Protein AF-A0A438F2I4-F1 (afdb_monomer)

Sequence (137 aa):
MGCSNSMIISWLINSMRPEISKPFLFLSSAKEVWDVRELTVTANYSTMKALRQEFELYQHFLQWKQQSWLGCWNKIEFLNSLLDSIQSLIKLGIIYLVKNLFLPYKNYMHSEENHRIVMTKLNPQKNSALKTIQESP

Secondary structure (DSSP, 8-state):
--HHHHHHHHHHHHTS-HHHHGGGTT-SSHHHHHHHHHHHHHHHHHHHHHHHHHHHHHHHHHHHHHHHHHHHHHHHHHHHHHHHHHHHHHHHHHHHHIIIIIHHHHHHHHHHHHHHHHHHHH-HHHHHHHHHHHS--

pLDDT: mean 85.32, std 14.45, range [42.66, 97.75]

Structure (mmCIF, N/CA/C/O backbone):
data_AF-A0A438F2I4-F1
#
_entry.id   AF-A0A438F2I4-F1
#
loop_
_atom_site.group_PDB
_atom_site.id
_atom_site.type_symbol
_atom_site.label_atom_id
_atom_site.label_alt_id
_atom_site.label_comp_id
_atom_site.label_asym_id
_atom_site.label_entity_id
_atom_site.label_seq_id
_atom_site.pdbx_PDB_ins_code
_atom_site.Cartn_x
_atom_site.Cartn_y
_atom_site.Cartn_z
_atom_site.occupancy
_atom_site.B_iso_or_equiv
_atom_site.auth_seq_id
_atom_site.auth_comp_id
_atom_site.auth_asym_id
_atom_site.auth_atom_id
_atom_site.pdbx_PDB_model_num
ATOM 1 N N . MET A 1 1 ? 36.261 1.038 -51.743 1.00 47.88 1 MET A N 1
ATOM 2 C CA . MET A 1 1 ? 35.873 1.523 -50.396 1.00 47.88 1 MET A CA 1
ATOM 3 C C . MET A 1 1 ? 34.596 0.875 -49.819 1.00 47.88 1 MET A C 1
ATOM 5 O O . MET A 1 1 ? 34.304 1.138 -48.664 1.00 47.88 1 MET A O 1
ATOM 9 N N . GLY A 1 2 ? 33.863 -0.003 -50.530 1.00 58.66 2 GLY A N 1
ATOM 10 C CA . GLY A 1 2 ? 32.591 -0.573 -50.029 1.00 58.66 2 GLY A CA 1
ATOM 11 C C . GLY A 1 2 ? 32.681 -1.768 -49.058 1.00 58.66 2 GLY A C 1
ATOM 12 O O . GLY A 1 2 ? 31.829 -1.899 -48.184 1.00 58.66 2 GLY A O 1
ATOM 13 N N . CYS A 1 3 ? 33.708 -2.626 -49.153 1.00 61.22 3 CYS A N 1
ATOM 14 C CA . CYS A 1 3 ? 33.748 -3.883 -48.383 1.00 61.22 3 CYS A CA 1
ATOM 15 C C . CYS A 1 3 ? 33.961 -3.696 -46.870 1.00 61.22 3 CYS A C 1
ATOM 17 O O . CYS A 1 3 ? 33.358 -4.414 -46.076 1.00 61.22 3 CYS A O 1
ATOM 19 N N . SER A 1 4 ? 34.776 -2.719 -46.453 1.00 68.44 4 SER A N 1
ATOM 20 C CA . SER A 1 4 ? 35.067 -2.485 -45.029 1.00 68.44 4 SER A CA 1
ATOM 21 C C . SER A 1 4 ? 33.825 -2.058 -44.242 1.00 68.44 4 SER A C 1
ATOM 23 O O . SER A 1 4 ? 33.645 -2.479 -43.105 1.00 68.44 4 SER A O 1
ATOM 25 N N . ASN A 1 5 ? 32.933 -1.276 -44.857 1.00 79.81 5 ASN A N 1
ATOM 26 C CA . ASN A 1 5 ? 31.718 -0.792 -44.200 1.00 79.81 5 ASN A CA 1
ATOM 27 C C . ASN A 1 5 ? 30.720 -1.937 -43.956 1.00 79.81 5 ASN A C 1
ATOM 29 O O . ASN A 1 5 ? 30.167 -2.059 -42.869 1.00 79.81 5 ASN A O 1
ATOM 33 N N . SER A 1 6 ? 30.549 -2.824 -44.942 1.00 81.38 6 SER A N 1
ATOM 34 C CA . SER A 1 6 ? 29.645 -3.979 -44.849 1.00 81.38 6 SER A CA 1
ATOM 35 C C . SER A 1 6 ? 30.086 -4.992 -43.783 1.00 81.38 6 SER A C 1
ATOM 37 O O . SER A 1 6 ? 29.253 -5.497 -43.026 1.00 81.38 6 SER A O 1
ATOM 39 N N . MET A 1 7 ? 31.396 -5.238 -43.658 1.00 86.75 7 MET A N 1
ATOM 40 C CA . MET A 1 7 ? 31.951 -6.116 -42.621 1.00 86.75 7 MET A CA 1
ATOM 41 C C . MET A 1 7 ? 31.717 -5.552 -41.213 1.00 86.75 7 MET A C 1
ATOM 43 O O . MET A 1 7 ? 31.253 -6.272 -40.331 1.00 86.75 7 MET A O 1
ATOM 47 N N . ILE A 1 8 ? 31.958 -4.251 -41.018 1.00 85.06 8 ILE A N 1
ATOM 48 C CA . ILE A 1 8 ? 31.757 -3.583 -39.724 1.00 85.06 8 ILE A CA 1
ATOM 49 C C . ILE A 1 8 ? 30.269 -3.538 -39.350 1.00 85.06 8 ILE A C 1
ATOM 51 O O . ILE A 1 8 ? 29.928 -3.836 -38.208 1.00 85.06 8 ILE A O 1
ATOM 55 N N . ILE A 1 9 ? 29.371 -3.241 -40.299 1.00 85.94 9 ILE A N 1
ATOM 56 C CA . ILE A 1 9 ? 27.916 -3.307 -40.074 1.00 85.94 9 ILE A CA 1
ATOM 57 C C . ILE A 1 9 ? 27.506 -4.720 -39.653 1.00 85.94 9 ILE A C 1
ATOM 59 O O . ILE A 1 9 ? 26.785 -4.879 -38.673 1.00 85.94 9 ILE A O 1
ATOM 63 N N . SER A 1 10 ? 28.007 -5.752 -40.338 1.00 84.81 10 SER A N 1
ATOM 64 C CA . SER A 1 10 ? 27.696 -7.146 -40.003 1.00 84.81 10 SER A CA 1
ATOM 65 C C . SER A 1 10 ? 28.148 -7.500 -38.587 1.00 84.81 10 SER A C 1
ATOM 67 O O . SER A 1 10 ? 27.399 -8.133 -37.848 1.00 84.81 10 SER A O 1
ATOM 69 N N . TRP A 1 11 ? 29.335 -7.067 -38.165 1.00 88.75 11 TRP A N 1
ATOM 70 C CA . TRP A 1 11 ? 29.794 -7.268 -36.789 1.00 88.75 11 TRP A CA 1
ATOM 71 C C . TRP A 1 11 ? 28.948 -6.506 -35.769 1.00 88.75 11 TRP A C 1
ATOM 73 O O . TRP A 1 11 ? 28.549 -7.086 -34.762 1.00 88.75 11 TRP A O 1
ATOM 83 N N . LEU A 1 12 ? 28.615 -5.242 -36.042 1.00 85.75 12 LEU A N 1
ATOM 84 C CA . LEU A 1 12 ? 27.764 -4.434 -35.168 1.00 85.75 12 LEU A CA 1
ATOM 85 C C . LEU A 1 12 ? 26.379 -5.067 -34.999 1.00 85.75 12 LEU A C 1
ATOM 87 O O . LEU A 1 12 ? 25.931 -5.244 -33.871 1.00 85.75 12 LEU A O 1
ATOM 91 N N . ILE A 1 13 ? 25.733 -5.475 -36.089 1.00 86.62 13 ILE A N 1
ATOM 92 C CA . ILE A 1 13 ? 24.404 -6.098 -36.076 1.00 86.62 13 ILE A CA 1
ATOM 93 C C . ILE A 1 13 ? 24.431 -7.444 -35.344 1.00 86.62 13 ILE A C 1
ATOM 95 O O . ILE A 1 13 ? 23.590 -7.671 -34.478 1.00 86.62 13 ILE A O 1
ATOM 99 N N . ASN A 1 14 ? 25.424 -8.299 -35.615 1.00 87.56 14 ASN A N 1
ATOM 100 C CA . ASN A 1 14 ? 25.559 -9.597 -34.941 1.00 87.56 14 ASN A CA 1
ATOM 101 C C . ASN A 1 14 ? 25.946 -9.479 -33.457 1.00 87.56 14 ASN A C 1
ATOM 103 O O . ASN A 1 14 ? 25.728 -10.414 -32.693 1.00 87.56 14 ASN A O 1
ATOM 107 N N . SER A 1 15 ? 26.513 -8.346 -33.031 1.00 87.94 15 SER A N 1
ATOM 108 C CA . SER A 1 15 ? 26.803 -8.083 -31.615 1.00 87.94 15 SER A CA 1
ATOM 109 C C . SER A 1 15 ? 25.571 -7.649 -30.806 1.00 87.94 15 SER A C 1
ATOM 111 O O . SER A 1 15 ? 25.615 -7.615 -29.575 1.00 87.94 15 SER A O 1
ATOM 113 N N . MET A 1 16 ? 24.471 -7.296 -31.477 1.00 86.44 16 MET A N 1
ATOM 114 C CA . MET A 1 16 ? 23.230 -6.863 -30.840 1.00 86.44 16 MET A CA 1
ATOM 115 C C . MET A 1 16 ? 22.245 -8.020 -30.699 1.00 86.44 16 MET A C 1
ATOM 117 O O . MET A 1 16 ? 22.264 -8.989 -31.454 1.00 86.44 16 MET A O 1
ATOM 121 N N . ARG A 1 17 ? 21.319 -7.894 -29.743 1.00 86.94 17 ARG A N 1
ATOM 122 C CA . ARG A 1 17 ? 20.196 -8.831 -29.660 1.00 86.94 17 ARG A CA 1
ATOM 123 C C . ARG A 1 17 ? 19.324 -8.722 -30.920 1.00 86.94 17 ARG A C 1
ATOM 125 O O . ARG A 1 17 ? 19.132 -7.601 -31.405 1.00 86.94 17 ARG A O 1
ATOM 132 N N . PRO A 1 18 ? 18.750 -9.829 -31.423 1.00 83.25 18 PRO A N 1
ATOM 133 C CA . PRO A 1 18 ? 17.935 -9.824 -32.636 1.00 83.25 18 PRO A CA 1
ATOM 134 C C . PRO A 1 18 ? 16.808 -8.784 -32.612 1.00 83.25 18 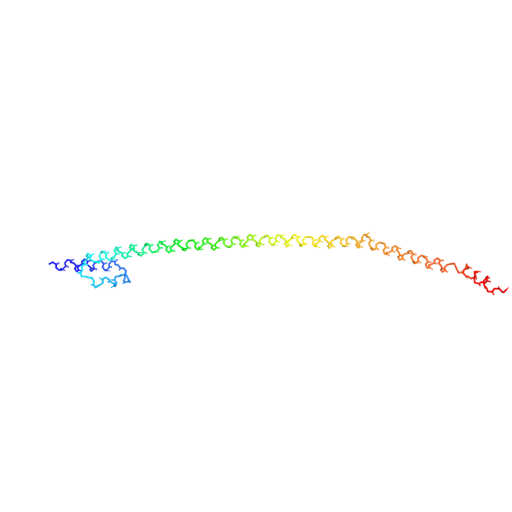PRO A C 1
ATOM 136 O O . PRO A 1 18 ? 16.545 -8.144 -33.625 1.00 83.25 18 PRO A O 1
ATOM 139 N N . GLU A 1 19 ? 16.189 -8.548 -31.456 1.00 84.12 19 GLU A N 1
ATOM 140 C CA . GLU A 1 19 ? 15.102 -7.578 -31.270 1.00 84.12 19 GLU A CA 1
ATOM 141 C C . GLU A 1 19 ? 15.572 -6.130 -31.450 1.00 84.12 19 GLU A C 1
ATOM 143 O O . GLU A 1 19 ? 14.810 -5.289 -31.917 1.00 84.12 19 GLU A O 1
ATOM 148 N N . ILE A 1 20 ? 16.835 -5.856 -31.112 1.00 82.50 20 ILE A N 1
ATOM 149 C CA . ILE A 1 20 ? 17.459 -4.535 -31.220 1.00 82.50 20 ILE A CA 1
ATOM 150 C C . ILE A 1 20 ? 18.074 -4.348 -32.604 1.00 82.50 20 ILE A C 1
ATOM 152 O O . ILE A 1 20 ? 18.061 -3.243 -33.112 1.00 82.50 20 ILE A O 1
ATOM 156 N N . SER A 1 21 ? 18.598 -5.406 -33.226 1.00 83.75 21 SER A N 1
ATOM 157 C CA . SER A 1 21 ? 19.359 -5.329 -34.481 1.00 83.75 21 SER A CA 1
ATOM 158 C C . SER A 1 21 ? 18.503 -5.080 -35.736 1.00 83.75 21 SER A C 1
ATOM 160 O O . SER A 1 21 ? 18.979 -4.476 -36.696 1.00 83.75 21 SER A O 1
ATOM 162 N N . LYS A 1 22 ? 17.226 -5.497 -35.729 1.00 83.38 22 LYS A N 1
ATOM 163 C CA . LYS A 1 22 ? 16.316 -5.438 -36.892 1.00 83.38 22 LYS A CA 1
ATOM 164 C C . LYS A 1 22 ? 16.173 -4.046 -37.533 1.00 83.38 22 LYS A C 1
ATOM 166 O O . LYS A 1 22 ? 16.227 -3.976 -38.758 1.00 83.38 22 LYS A O 1
ATOM 171 N N . PRO A 1 23 ? 16.032 -2.943 -36.773 1.00 83.00 23 PRO A N 1
ATOM 172 C CA . PRO A 1 23 ? 15.951 -1.597 -37.341 1.00 83.00 23 PRO A CA 1
ATOM 173 C C . PRO A 1 23 ? 17.251 -1.126 -38.016 1.00 83.00 23 PRO A C 1
ATOM 175 O O . PRO A 1 23 ? 17.203 -0.237 -38.859 1.00 83.00 23 PRO A O 1
ATOM 178 N N . PHE A 1 24 ? 18.404 -1.720 -37.682 1.00 84.19 24 PHE A N 1
ATOM 179 C CA . PHE A 1 24 ? 19.721 -1.307 -38.186 1.00 84.19 24 PHE A CA 1
ATOM 180 C C . PHE A 1 24 ? 20.121 -1.998 -39.500 1.00 84.19 24 PHE A C 1
ATOM 182 O O . PHE A 1 24 ? 21.074 -1.563 -40.141 1.00 84.19 24 PHE A O 1
ATOM 189 N N . LEU A 1 25 ? 19.393 -3.039 -39.928 1.00 82.75 25 LEU A N 1
ATOM 190 C CA . LEU A 1 25 ? 19.675 -3.810 -41.153 1.00 82.75 25 LEU A CA 1
ATOM 191 C C . LEU A 1 25 ? 19.576 -2.982 -42.445 1.00 82.75 25 LEU A C 1
ATOM 193 O O . LEU A 1 25 ? 20.155 -3.366 -43.456 1.00 82.75 25 LEU A O 1
ATOM 197 N N . PHE A 1 26 ? 18.849 -1.863 -42.414 1.00 82.31 26 PHE A N 1
ATOM 198 C CA . PHE A 1 26 ? 18.622 -0.993 -43.573 1.00 82.31 26 PHE A CA 1
ATOM 199 C C . PHE A 1 26 ? 19.613 0.175 -43.667 1.00 82.31 26 PHE A C 1
ATOM 201 O O . PHE A 1 26 ? 19.531 0.967 -44.604 1.00 82.31 26 PHE A O 1
ATOM 208 N N . LEU A 1 27 ? 20.529 0.311 -42.702 1.00 84.50 27 LEU A N 1
ATOM 209 C CA . LEU A 1 27 ? 21.486 1.413 -42.673 1.00 84.50 27 LEU A CA 1
ATOM 210 C C . LEU A 1 27 ? 22.657 1.155 -43.622 1.00 84.50 27 LEU A C 1
ATOM 212 O O . LEU A 1 27 ? 23.165 0.040 -43.745 1.00 84.50 27 LEU A O 1
ATOM 216 N N . SER A 1 28 ? 23.082 2.216 -44.302 1.00 83.69 28 SER A N 1
ATOM 217 C CA . SER A 1 28 ? 24.017 2.136 -45.425 1.00 83.69 28 SER A CA 1
ATOM 218 C C . SER A 1 28 ? 25.481 2.250 -44.996 1.00 83.69 28 SER A C 1
ATOM 220 O O . SER A 1 28 ? 26.389 1.861 -45.740 1.00 83.69 28 SER A O 1
ATOM 222 N N . SER A 1 29 ? 25.729 2.748 -43.779 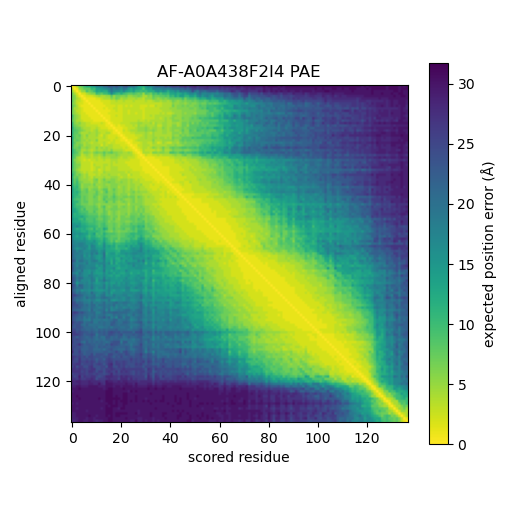1.00 86.31 29 SER A N 1
ATOM 223 C CA . SER A 1 29 ? 27.072 2.894 -43.227 1.00 86.31 29 SER A CA 1
ATOM 224 C C . SER A 1 29 ? 27.205 2.450 -41.772 1.00 86.31 29 SER A C 1
ATOM 226 O O . SER A 1 29 ? 26.282 2.564 -40.969 1.00 86.31 29 SER A O 1
ATOM 228 N N . ALA A 1 30 ? 28.403 1.988 -41.404 1.00 85.31 30 ALA A N 1
ATOM 229 C CA . ALA A 1 30 ? 28.712 1.634 -40.022 1.00 85.31 30 ALA A CA 1
ATOM 230 C C . ALA A 1 30 ? 28.592 2.838 -39.073 1.00 85.31 30 ALA A C 1
ATOM 232 O O . ALA A 1 30 ? 28.213 2.673 -37.917 1.00 85.31 30 ALA A O 1
ATOM 233 N N . LYS A 1 31 ? 28.876 4.047 -39.576 1.00 88.00 31 LYS A N 1
ATOM 234 C CA . LYS A 1 31 ? 28.721 5.294 -38.824 1.00 88.00 31 LYS A CA 1
ATOM 235 C C . LYS A 1 31 ? 27.253 5.565 -38.488 1.00 88.00 31 LYS A C 1
ATOM 237 O O . LYS A 1 31 ? 26.943 5.809 -37.332 1.00 88.00 31 LYS A O 1
ATOM 242 N N . GLU A 1 32 ? 26.353 5.432 -39.462 1.00 87.56 32 GLU A N 1
ATOM 243 C CA . GLU A 1 32 ? 24.906 5.555 -39.226 1.00 87.56 32 GLU A CA 1
ATOM 244 C C . GLU A 1 32 ? 24.413 4.539 -38.192 1.00 87.56 32 GLU A C 1
ATOM 246 O O . GLU A 1 32 ? 23.649 4.893 -37.296 1.00 87.56 32 GLU A O 1
ATOM 251 N N . VAL A 1 33 ? 24.877 3.286 -38.275 1.00 86.44 33 VAL A N 1
ATOM 252 C CA . VAL A 1 33 ? 24.533 2.249 -37.289 1.00 86.44 33 VAL A CA 1
ATOM 253 C C . VAL A 1 33 ? 24.979 2.656 -35.884 1.00 86.44 33 VAL A C 1
ATOM 255 O O . VAL A 1 33 ? 24.221 2.480 -34.929 1.00 86.44 33 VAL A O 1
ATOM 258 N N . TRP A 1 34 ? 26.187 3.204 -35.748 1.00 87.69 34 TRP A N 1
ATOM 259 C CA . TRP A 1 34 ? 26.714 3.652 -34.462 1.00 87.69 34 TRP A CA 1
ATOM 260 C C . TRP A 1 34 ? 25.945 4.856 -33.901 1.00 87.69 34 TRP A C 1
ATOM 262 O O . TRP A 1 34 ? 25.457 4.787 -32.772 1.00 87.69 34 TRP A O 1
ATOM 272 N N . ASP A 1 35 ? 25.769 5.908 -34.701 1.00 88.94 35 ASP A N 1
ATOM 273 C CA . ASP A 1 35 ? 25.129 7.161 -34.286 1.00 88.94 35 ASP A CA 1
ATOM 274 C C . ASP A 1 35 ? 23.663 6.924 -33.868 1.00 88.94 35 ASP A C 1
ATOM 276 O O . ASP A 1 35 ? 23.215 7.380 -32.812 1.00 88.94 35 ASP A O 1
ATOM 280 N N . VAL A 1 36 ? 22.912 6.135 -34.649 1.00 87.19 36 VAL A N 1
ATOM 281 C CA . VAL A 1 36 ? 21.515 5.790 -34.334 1.00 87.19 36 VAL A CA 1
ATOM 282 C C . VAL A 1 36 ? 21.431 4.933 -33.072 1.00 87.19 36 VAL A C 1
ATOM 284 O O . VAL A 1 36 ? 20.528 5.123 -32.252 1.00 87.19 36 VAL A O 1
ATOM 287 N N . ARG A 1 37 ? 22.368 3.998 -32.873 1.00 86.44 37 ARG A N 1
ATOM 288 C CA . ARG A 1 37 ? 22.405 3.153 -31.674 1.00 86.44 37 ARG A CA 1
ATOM 289 C C . ARG A 1 37 ? 22.637 4.002 -30.433 1.00 86.44 37 ARG A C 1
ATOM 291 O O . ARG A 1 37 ? 21.921 3.836 -29.449 1.00 86.44 37 ARG A O 1
ATOM 298 N N . GLU A 1 38 ? 23.618 4.893 -30.476 1.00 86.94 38 GLU A N 1
ATOM 299 C CA . GLU A 1 38 ? 23.969 5.769 -29.360 1.00 86.94 38 GLU A CA 1
ATOM 300 C C . GLU A 1 38 ? 22.804 6.690 -28.980 1.00 86.94 38 GLU A C 1
ATOM 302 O O . GLU A 1 38 ? 22.430 6.762 -27.804 1.00 86.94 38 GLU A O 1
ATOM 307 N N . LEU A 1 39 ? 22.149 7.299 -29.974 1.00 86.88 39 LEU A N 1
ATOM 308 C CA . LEU A 1 39 ? 20.961 8.123 -29.763 1.00 86.88 39 LEU A CA 1
ATOM 309 C C . LEU A 1 39 ? 19.811 7.315 -29.144 1.00 86.88 39 LEU A C 1
ATOM 311 O O . LEU A 1 39 ? 19.200 7.754 -28.170 1.00 86.88 39 LEU A O 1
ATOM 315 N N . THR A 1 40 ? 19.549 6.115 -29.667 1.00 84.81 40 THR A N 1
ATOM 316 C CA . THR A 1 40 ? 18.465 5.239 -29.191 1.00 84.81 40 THR A CA 1
ATOM 317 C C . THR A 1 40 ? 18.705 4.786 -27.755 1.00 84.81 40 THR A C 1
ATOM 319 O O . THR A 1 40 ? 17.796 4.836 -26.929 1.00 84.81 40 THR A O 1
ATOM 322 N N . VAL A 1 41 ? 19.930 4.368 -27.427 1.00 86.25 41 VAL A N 1
ATOM 323 C CA . VAL A 1 41 ? 20.297 3.945 -26.068 1.00 86.25 41 VAL A CA 1
ATOM 324 C C . VAL A 1 41 ? 20.175 5.112 -25.094 1.00 86.25 41 VAL A C 1
ATOM 326 O O . VAL A 1 41 ? 19.605 4.943 -24.017 1.00 86.25 41 VAL A O 1
ATOM 329 N N . THR A 1 42 ? 20.654 6.295 -25.478 1.00 88.94 42 THR A N 1
ATOM 330 C CA . THR A 1 42 ? 20.617 7.490 -24.625 1.00 88.94 42 THR A CA 1
ATOM 331 C C . THR A 1 42 ? 19.186 7.951 -24.364 1.00 88.94 42 THR A C 1
ATOM 333 O O . THR A 1 42 ? 18.824 8.191 -23.211 1.00 88.94 42 THR A O 1
ATOM 336 N N . ALA A 1 43 ? 18.352 8.016 -25.406 1.00 88.94 43 ALA A N 1
ATOM 337 C CA . ALA A 1 43 ? 16.941 8.370 -25.282 1.00 88.94 43 ALA A CA 1
ATOM 338 C C . ALA A 1 43 ? 16.172 7.338 -24.447 1.00 88.94 43 ALA A C 1
ATOM 340 O O . ALA A 1 43 ? 15.445 7.696 -23.527 1.00 88.94 43 ALA A O 1
ATOM 341 N N . ASN A 1 44 ? 16.384 6.045 -24.699 1.00 89.44 44 ASN A N 1
ATOM 342 C CA . ASN A 1 44 ? 15.706 5.000 -23.940 1.00 89.44 44 ASN A CA 1
ATOM 343 C C . ASN A 1 44 ? 16.124 5.016 -22.462 1.00 89.44 44 ASN A C 1
ATOM 345 O O . ASN A 1 44 ? 15.284 4.898 -21.574 1.00 89.44 44 ASN A O 1
ATOM 349 N N . TYR A 1 45 ? 17.412 5.215 -22.174 1.00 91.12 45 TYR A N 1
ATOM 350 C CA . TYR A 1 45 ? 17.897 5.317 -20.800 1.00 91.12 45 TYR A CA 1
ATOM 351 C C . TYR A 1 45 ? 17.310 6.526 -20.064 1.00 91.12 45 TYR A C 1
ATOM 353 O O . TYR A 1 45 ? 16.875 6.385 -18.920 1.00 91.12 45 TYR A O 1
ATOM 361 N N . SER A 1 46 ? 17.261 7.702 -20.697 1.00 93.06 46 SER A N 1
ATOM 362 C CA . SER A 1 46 ? 16.702 8.904 -20.069 1.00 93.06 46 SER A CA 1
ATOM 363 C C . SER A 1 46 ? 15.202 8.761 -19.802 1.00 93.06 46 SER A C 1
ATOM 365 O O . SER A 1 46 ? 14.758 9.065 -18.693 1.00 93.06 46 SER A O 1
ATOM 367 N N . THR A 1 47 ? 14.438 8.201 -20.746 1.00 94.94 47 THR A N 1
ATOM 368 C CA . THR A 1 47 ? 13.0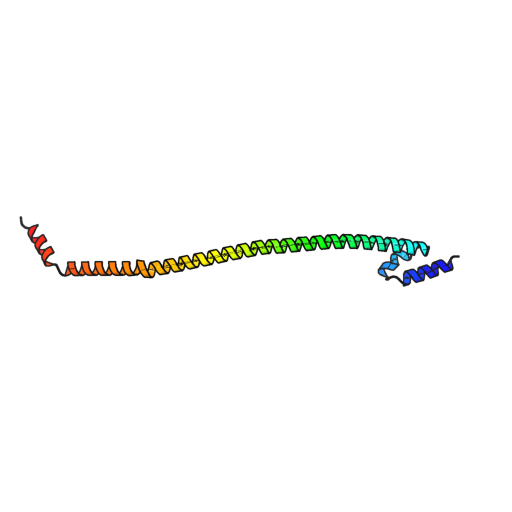16 7.886 -20.554 1.00 94.94 47 THR A CA 1
ATOM 369 C C . THR A 1 47 ? 12.815 6.882 -19.423 1.00 94.94 47 THR A C 1
ATOM 371 O O . THR A 1 47 ? 12.004 7.117 -18.532 1.00 94.94 47 THR A O 1
ATOM 374 N N . MET A 1 48 ? 13.584 5.791 -19.393 1.00 94.06 48 MET A N 1
ATOM 375 C CA . MET A 1 48 ? 13.476 4.783 -18.331 1.00 94.06 48 MET A CA 1
ATOM 376 C C . MET A 1 48 ? 13.859 5.339 -16.960 1.00 94.06 48 MET A C 1
ATOM 378 O O . MET A 1 48 ? 13.266 4.958 -15.951 1.00 94.06 48 MET A O 1
ATOM 382 N N . LYS A 1 49 ? 14.826 6.258 -16.903 1.00 95.12 49 LYS A N 1
ATOM 383 C CA . LYS A 1 49 ? 15.183 6.962 -15.671 1.00 95.12 49 LYS A CA 1
ATOM 384 C C . LYS A 1 49 ? 14.032 7.841 -15.175 1.00 95.12 49 LYS A C 1
ATOM 386 O O . LYS A 1 49 ? 13.732 7.790 -13.987 1.00 95.12 49 LYS A O 1
ATOM 391 N N . ALA A 1 50 ? 13.379 8.593 -16.061 1.00 96.00 50 ALA A N 1
ATOM 392 C CA . ALA A 1 50 ? 12.220 9.413 -15.706 1.00 96.00 50 ALA A CA 1
ATOM 393 C C . ALA A 1 50 ? 11.049 8.548 -15.209 1.00 96.00 50 ALA A C 1
ATOM 395 O O . ALA A 1 50 ? 10.533 8.779 -14.119 1.00 96.00 50 ALA A O 1
ATOM 396 N N . LEU A 1 51 ? 10.714 7.479 -15.939 1.00 96.56 51 LEU A N 1
ATOM 397 C CA . LEU A 1 51 ? 9.660 6.537 -15.545 1.00 96.56 51 LEU A CA 1
ATOM 398 C C . LEU A 1 51 ? 9.947 5.869 -14.196 1.00 96.56 51 LEU A C 1
ATOM 400 O O . LEU A 1 51 ? 9.040 5.688 -13.388 1.00 96.56 51 LEU A O 1
ATOM 404 N N . ARG A 1 52 ? 11.210 5.519 -13.922 1.00 96.62 52 ARG A N 1
ATOM 405 C CA . ARG A 1 52 ? 11.617 4.988 -12.614 1.00 96.62 52 ARG A CA 1
ATOM 406 C C . ARG A 1 52 ? 11.352 5.995 -11.498 1.00 96.62 52 ARG A C 1
ATOM 408 O O . ARG A 1 52 ? 10.807 5.608 -10.473 1.00 96.62 52 ARG A O 1
ATOM 415 N N . GLN A 1 53 ? 11.724 7.256 -11.695 1.00 96.94 53 GLN A N 1
ATOM 416 C CA . GLN A 1 53 ? 11.519 8.306 -10.696 1.00 96.94 53 GLN A CA 1
ATOM 417 C C . GLN A 1 53 ? 10.028 8.557 -10.439 1.00 96.94 53 GLN A C 1
ATOM 419 O O . GLN A 1 53 ? 9.608 8.636 -9.287 1.00 96.94 53 GLN A O 1
ATOM 424 N N . GLU A 1 54 ? 9.209 8.618 -11.492 1.00 96.38 54 GLU A N 1
ATOM 425 C CA . GLU A 1 54 ? 7.750 8.727 -11.359 1.00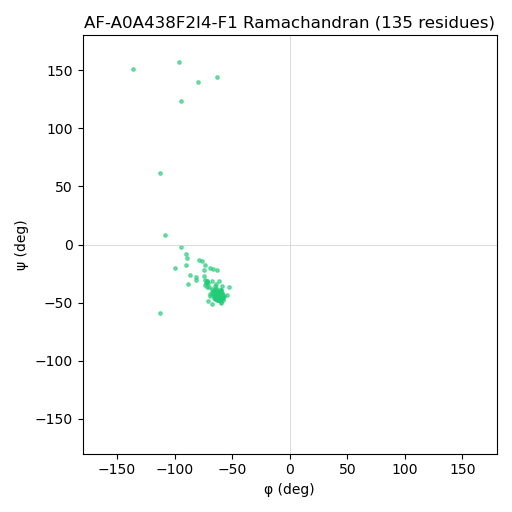 96.38 54 GLU A CA 1
ATOM 426 C C . GLU A 1 54 ? 7.154 7.531 -10.611 1.00 96.38 54 GLU A C 1
ATOM 428 O O . GLU A 1 54 ? 6.319 7.696 -9.718 1.00 96.38 54 GLU A O 1
ATOM 433 N N . PHE A 1 55 ? 7.617 6.322 -10.930 1.00 95.88 55 PHE A N 1
ATOM 434 C CA . PHE A 1 55 ? 7.178 5.112 -10.249 1.00 95.88 55 PHE A CA 1
ATOM 435 C C . PHE A 1 55 ? 7.563 5.117 -8.764 1.00 95.88 55 PHE A C 1
ATOM 437 O O . PHE A 1 55 ? 6.731 4.788 -7.920 1.00 95.88 55 PHE A O 1
ATOM 444 N N . GLU A 1 56 ? 8.786 5.528 -8.422 1.00 97.38 56 GLU A N 1
ATOM 445 C CA . GLU A 1 56 ? 9.241 5.671 -7.033 1.00 97.38 56 GLU A CA 1
ATOM 446 C C . GLU A 1 56 ? 8.367 6.664 -6.251 1.00 97.38 56 GLU A C 1
ATOM 448 O O . GLU A 1 56 ? 7.920 6.350 -5.145 1.00 97.38 56 GLU A O 1
ATOM 453 N N . LEU A 1 57 ? 8.029 7.817 -6.840 1.00 96.81 57 LEU A N 1
ATOM 454 C CA . LEU A 1 57 ? 7.105 8.784 -6.232 1.00 96.81 57 LEU A CA 1
ATOM 455 C C . LEU A 1 57 ? 5.720 8.177 -5.981 1.00 96.81 57 LEU A C 1
ATOM 457 O O . LEU A 1 57 ? 5.145 8.359 -4.905 1.00 96.81 57 LEU A O 1
ATOM 461 N N . TYR A 1 58 ? 5.193 7.426 -6.948 1.00 96.19 58 TYR A N 1
ATOM 462 C CA . TYR A 1 58 ? 3.907 6.751 -6.807 1.00 96.19 58 TYR A CA 1
ATOM 463 C C . TYR A 1 58 ? 3.928 5.716 -5.673 1.00 96.19 58 TYR A C 1
ATOM 465 O O . TYR A 1 58 ? 3.001 5.668 -4.863 1.00 96.19 58 TYR A O 1
ATOM 473 N N . GLN A 1 59 ? 5.006 4.935 -5.551 1.00 95.81 59 GLN A N 1
ATOM 474 C CA . GLN A 1 59 ? 5.171 3.983 -4.449 1.00 95.81 59 GLN A CA 1
ATOM 475 C C . GLN A 1 59 ? 5.207 4.683 -3.087 1.00 95.81 59 GLN A C 1
ATOM 477 O O . GLN A 1 59 ? 4.506 4.261 -2.165 1.00 95.81 59 GLN A O 1
ATOM 482 N N . HIS A 1 60 ? 5.951 5.784 -2.961 1.00 96.38 60 HIS A N 1
ATOM 483 C CA . HIS A 1 60 ? 5.983 6.569 -1.727 1.00 96.38 60 HIS A CA 1
ATOM 484 C C . HIS A 1 60 ? 4.609 7.133 -1.359 1.00 96.38 60 HIS A C 1
ATOM 486 O O . HIS A 1 60 ? 4.211 7.079 -0.194 1.00 96.38 60 HIS A O 1
ATOM 492 N N . PHE A 1 61 ? 3.853 7.626 -2.341 1.00 96.00 61 PHE A N 1
ATOM 493 C CA . PHE A 1 61 ? 2.497 8.117 -2.116 1.00 96.00 61 PHE A CA 1
ATOM 494 C C . PHE A 1 61 ? 1.558 7.018 -1.599 1.00 96.00 61 PHE A C 1
ATOM 496 O O . PHE A 1 61 ? 0.811 7.237 -0.642 1.00 96.00 61 PHE A O 1
ATOM 503 N N . LEU A 1 62 ? 1.614 5.821 -2.191 1.00 93.44 62 LEU A N 1
ATOM 504 C CA . LEU A 1 62 ? 0.828 4.675 -1.729 1.00 93.44 62 LEU A CA 1
ATOM 505 C C . LEU A 1 62 ? 1.220 4.246 -0.311 1.00 93.44 62 LEU A C 1
ATOM 507 O O . LEU A 1 62 ? 0.343 4.020 0.525 1.00 93.44 62 LEU A O 1
ATOM 511 N N . GLN A 1 63 ? 2.520 4.185 -0.018 1.00 95.50 63 GLN A N 1
ATOM 512 C CA . GLN A 1 63 ? 3.023 3.851 1.313 1.00 95.50 63 GLN A CA 1
ATOM 513 C C . GLN A 1 63 ? 2.542 4.859 2.363 1.00 95.50 63 GLN A C 1
ATOM 515 O O . GLN A 1 63 ? 2.055 4.463 3.424 1.00 95.50 63 GLN A O 1
ATOM 520 N N . TRP A 1 64 ? 2.627 6.154 2.059 1.00 92.44 64 TRP A N 1
ATOM 521 C CA . TRP A 1 64 ? 2.127 7.214 2.929 1.00 92.44 64 TRP A CA 1
ATOM 522 C C . TRP A 1 64 ? 0.620 7.083 3.181 1.00 92.44 64 TRP A C 1
ATOM 524 O O . TRP A 1 64 ? 0.185 7.137 4.335 1.00 92.44 64 TRP A O 1
ATOM 534 N N . LYS A 1 65 ? -0.182 6.836 2.134 1.00 93.38 65 LYS A N 1
ATOM 535 C CA . LYS A 1 65 ? -1.625 6.594 2.285 1.00 93.38 65 LYS A CA 1
ATOM 536 C C . LYS A 1 65 ? -1.913 5.421 3.218 1.00 93.38 65 LYS A C 1
ATOM 538 O O . LYS A 1 65 ? -2.776 5.540 4.086 1.00 93.38 65 LYS A O 1
ATOM 543 N N . GLN A 1 66 ? -1.180 4.319 3.070 1.00 91.88 66 GLN A N 1
ATOM 544 C CA . GLN A 1 66 ? -1.345 3.139 3.915 1.00 91.88 66 GLN A CA 1
ATOM 545 C C . GLN A 1 66 ? -1.018 3.439 5.384 1.00 91.88 66 GLN A C 1
ATOM 547 O O . GLN A 1 66 ? -1.769 3.051 6.276 1.00 91.88 66 GLN A O 1
ATOM 552 N N . GLN A 1 67 ? 0.079 4.153 5.646 1.00 90.19 67 GLN A N 1
ATOM 553 C CA . GLN A 1 67 ? 0.478 4.533 7.004 1.00 90.19 67 GLN A CA 1
ATOM 554 C C . GLN A 1 67 ? -0.527 5.491 7.652 1.00 90.19 67 GLN A C 1
ATOM 556 O O . GLN A 1 67 ? -0.875 5.322 8.821 1.00 90.19 67 GLN A O 1
ATOM 561 N N . SER A 1 68 ? -1.030 6.469 6.896 1.00 91.94 68 SER A N 1
ATOM 562 C CA . SER A 1 68 ? -2.049 7.405 7.376 1.00 91.94 68 SER A CA 1
ATOM 563 C C . SER A 1 68 ? -3.355 6.685 7.724 1.00 91.94 68 SER A C 1
ATOM 565 O O . SER A 1 68 ? -3.888 6.881 8.818 1.00 91.94 68 SER A O 1
ATOM 567 N N . TRP A 1 69 ? -3.822 5.792 6.845 1.00 93.12 69 TRP A N 1
ATOM 568 C CA . TRP A 1 69 ? -4.999 4.959 7.095 1.00 93.12 69 TRP A CA 1
ATOM 569 C C . TRP A 1 69 ? -4.836 4.098 8.352 1.00 93.12 69 TRP A C 1
ATOM 571 O O . TRP A 1 69 ? -5.717 4.093 9.210 1.00 93.12 69 TRP A O 1
ATOM 581 N N . LEU A 1 70 ? -3.691 3.423 8.498 1.00 92.44 70 LEU A N 1
ATOM 582 C CA . LEU A 1 70 ? -3.396 2.593 9.666 1.00 92.44 70 LEU A CA 1
ATOM 583 C C . LEU A 1 70 ? -3.395 3.415 10.964 1.00 92.44 70 LEU A C 1
ATOM 585 O O . LEU A 1 70 ? -3.932 2.973 11.976 1.00 92.44 70 LEU A O 1
ATOM 589 N N . GLY A 1 71 ? -2.856 4.636 10.935 1.00 91.94 71 GLY A N 1
ATOM 590 C CA . GLY A 1 71 ? -2.894 5.547 12.080 1.00 91.94 71 GLY A CA 1
ATOM 591 C C . GLY A 1 71 ? -4.322 5.907 12.504 1.00 91.94 71 GLY A C 1
ATOM 592 O O . GLY A 1 71 ? -4.648 5.863 13.693 1.00 91.94 71 GLY A O 1
ATOM 593 N N . CYS A 1 72 ? -5.195 6.215 11.541 1.00 93.62 72 CYS A N 1
ATOM 594 C CA . CYS A 1 72 ? -6.616 6.451 11.803 1.00 93.62 72 CYS A CA 1
ATOM 595 C C . CYS A 1 72 ? -7.310 5.203 12.361 1.00 93.62 72 CYS A C 1
ATOM 597 O O . CYS A 1 72 ? -8.053 5.310 13.336 1.00 93.62 72 CYS A O 1
ATOM 599 N N . TRP A 1 73 ? -7.037 4.032 11.784 1.00 94.69 73 TRP A N 1
ATOM 600 C CA . TRP A 1 73 ? -7.603 2.760 12.230 1.00 94.69 73 TRP A CA 1
ATOM 601 C C . TRP A 1 73 ? -7.246 2.451 13.686 1.00 94.69 73 TRP A C 1
ATOM 603 O O . TRP A 1 73 ? -8.135 2.235 14.507 1.00 94.69 73 TRP A O 1
ATOM 613 N N . ASN A 1 74 ? -5.962 2.548 14.039 1.00 95.25 74 ASN A N 1
ATOM 614 C CA . ASN A 1 74 ? -5.484 2.301 15.402 1.00 95.25 74 ASN A CA 1
ATOM 615 C C . ASN A 1 74 ? -6.151 3.232 16.425 1.00 95.25 74 ASN A C 1
ATOM 617 O O . ASN A 1 74 ? -6.448 2.828 17.549 1.00 95.25 74 ASN A O 1
ATOM 621 N N . LYS A 1 75 ? -6.421 4.486 16.042 1.00 95.50 75 LYS A N 1
ATOM 622 C CA . LYS A 1 75 ? -7.135 5.436 16.903 1.00 95.50 75 LYS A CA 1
ATOM 623 C C . LYS A 1 75 ? -8.588 5.015 17.131 1.00 95.50 75 LYS A C 1
ATOM 625 O O . LYS A 1 75 ? -9.080 5.145 18.248 1.00 95.50 75 LYS A O 1
ATOM 630 N N . ILE A 1 76 ? -9.264 4.518 16.097 1.00 96.12 76 ILE A N 1
ATOM 631 C CA . ILE A 1 76 ? -10.634 4.000 16.207 1.00 96.12 76 ILE A CA 1
ATOM 632 C C . ILE A 1 76 ? -10.658 2.758 17.101 1.00 96.12 76 ILE A C 1
ATOM 634 O O . ILE A 1 76 ? -11.481 2.690 18.009 1.00 96.12 76 ILE A O 1
ATOM 638 N N . GLU A 1 77 ? -9.731 1.817 16.912 1.00 96.50 77 GLU A N 1
ATOM 639 C CA . GLU A 1 77 ? -9.629 0.630 17.769 1.00 96.50 77 GLU A CA 1
ATOM 640 C C . GLU A 1 77 ? -9.398 0.990 19.237 1.00 96.50 77 GLU A C 1
ATOM 642 O O . GLU A 1 77 ? -10.055 0.437 20.118 1.00 96.50 77 GLU A O 1
ATOM 647 N N . PHE A 1 78 ? -8.528 1.964 19.512 1.00 97.38 78 PHE A N 1
ATOM 648 C CA . PHE A 1 78 ? -8.316 2.451 20.871 1.00 97.38 78 PHE A CA 1
ATOM 649 C C . PHE A 1 78 ? -9.598 3.032 21.485 1.00 97.38 78 PHE A C 1
ATOM 651 O O . PHE A 1 78 ? -9.942 2.705 22.620 1.00 97.38 78 PHE A O 1
ATOM 658 N N . LEU A 1 79 ? -10.330 3.866 20.739 1.00 97.56 79 LEU A N 1
ATOM 659 C CA . LEU A 1 79 ? -11.593 4.439 21.211 1.00 97.56 79 LEU A CA 1
ATOM 660 C C . LEU A 1 79 ? -12.657 3.363 21.458 1.00 97.56 79 LEU A C 1
ATOM 662 O O . LEU A 1 79 ? -13.366 3.436 22.460 1.00 97.56 79 LEU A O 1
ATOM 666 N N . ASN A 1 80 ? -12.736 2.351 20.594 1.00 97.06 80 ASN A N 1
ATOM 667 C CA . ASN A 1 80 ? -13.645 1.220 20.773 1.00 97.06 80 ASN A CA 1
ATOM 668 C C . ASN A 1 80 ? -13.288 0.411 22.027 1.00 97.06 80 ASN A C 1
ATOM 670 O O . ASN A 1 80 ? -14.162 0.116 22.834 1.00 97.06 80 ASN A O 1
ATOM 674 N N . SER A 1 81 ? -12.000 0.152 22.258 1.00 97.62 81 SER A N 1
ATOM 675 C CA . SER A 1 81 ? -11.520 -0.516 23.473 1.00 97.62 81 SER A CA 1
ATOM 676 C C . SER A 1 81 ? -11.870 0.265 24.750 1.00 97.62 81 SER A C 1
ATOM 678 O O . SER A 1 81 ? -12.341 -0.310 25.736 1.00 97.62 81 SER A O 1
ATOM 680 N N . LEU A 1 82 ? -11.716 1.595 24.735 1.00 97.62 82 LEU A N 1
ATOM 681 C CA . LEU A 1 82 ? -12.155 2.439 25.851 1.00 97.62 82 LEU A CA 1
ATOM 682 C C . LEU A 1 82 ? -13.667 2.356 26.072 1.00 97.62 82 LEU A C 1
ATOM 684 O O . LEU A 1 82 ? -14.110 2.265 27.219 1.00 97.62 82 LEU A O 1
ATOM 688 N N . LEU A 1 83 ? -14.454 2.371 24.996 1.00 97.75 83 LEU A N 1
ATOM 689 C CA . LEU A 1 83 ? -15.907 2.251 25.071 1.00 97.75 83 LEU A CA 1
ATOM 690 C C . LEU A 1 83 ? -16.323 0.917 25.704 1.00 97.75 83 LEU A C 1
ATOM 692 O O . LEU A 1 83 ? -17.154 0.911 26.614 1.00 97.75 83 LEU A O 1
ATOM 696 N N . ASP A 1 84 ? -15.706 -0.186 25.287 1.00 97.69 84 ASP A N 1
ATOM 697 C CA . ASP A 1 84 ? -15.971 -1.522 25.827 1.00 97.69 84 ASP A CA 1
ATOM 698 C C . ASP A 1 84 ? -15.625 -1.609 27.318 1.00 97.69 84 ASP A C 1
ATOM 700 O O . ASP A 1 84 ? -16.393 -2.154 28.121 1.00 97.69 84 ASP A O 1
ATOM 704 N N . SER A 1 85 ? -14.502 -1.009 27.719 1.00 97.62 85 SER A N 1
ATOM 705 C CA . SER A 1 85 ? -14.089 -0.935 29.123 1.00 97.62 85 SER A CA 1
ATOM 706 C C . SER A 1 85 ? -15.103 -0.163 29.974 1.00 97.62 85 SER A C 1
ATOM 708 O O . SER A 1 85 ? -15.558 -0.657 31.011 1.00 97.62 85 SER A O 1
ATOM 710 N N . ILE A 1 86 ? -15.544 1.010 29.509 1.00 96.75 86 ILE A N 1
ATOM 711 C CA . ILE A 1 86 ? -16.561 1.818 30.198 1.00 96.75 86 ILE A CA 1
ATOM 712 C C . ILE A 1 86 ? -17.878 1.042 30.313 1.00 96.75 86 ILE A C 1
ATOM 714 O O . ILE A 1 86 ? -18.472 0.991 31.392 1.00 96.75 86 ILE A O 1
ATOM 718 N N . GLN A 1 87 ? -18.326 0.393 29.236 1.00 97.75 87 GLN A N 1
ATOM 719 C CA . GLN A 1 87 ? -19.537 -0.429 29.267 1.00 97.75 87 GLN A CA 1
ATOM 720 C C . GLN A 1 87 ? -19.427 -1.576 30.277 1.00 97.75 87 GLN A C 1
ATOM 722 O O . GLN A 1 87 ? -20.397 -1.876 30.977 1.00 97.75 87 GLN A O 1
ATOM 727 N 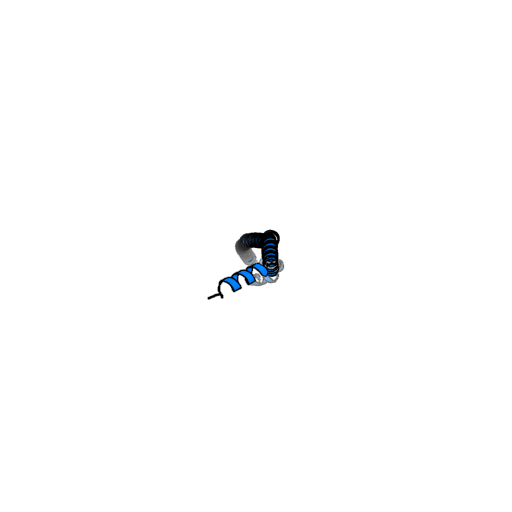N . SER A 1 88 ? -18.256 -2.204 30.387 1.00 97.25 88 SER A N 1
ATOM 728 C CA . SER A 1 88 ? -17.999 -3.255 31.373 1.00 97.25 88 SER A CA 1
ATOM 729 C C . SER A 1 88 ? -18.092 -2.728 32.809 1.00 97.25 88 SER A C 1
ATOM 731 O O . SER A 1 88 ? -18.784 -3.316 33.645 1.00 97.25 88 SER A O 1
ATOM 733 N N . LEU A 1 89 ? -17.490 -1.568 33.089 1.00 97.06 89 LEU A N 1
ATOM 734 C CA . LEU A 1 89 ? -17.566 -0.923 34.404 1.00 97.06 89 LEU A CA 1
ATOM 735 C C . LEU A 1 89 ? -19.002 -0.553 34.786 1.00 97.06 89 LEU A C 1
ATOM 737 O O . LEU A 1 89 ? -19.414 -0.800 35.919 1.00 97.06 89 LEU A O 1
ATOM 741 N N . ILE A 1 90 ? -19.792 -0.030 33.844 1.00 97.56 90 ILE A N 1
ATOM 742 C CA . ILE A 1 90 ? -21.213 0.269 34.072 1.00 97.56 90 ILE A CA 1
ATOM 743 C C . ILE A 1 90 ? -21.977 -1.010 34.435 1.00 97.56 90 ILE A C 1
ATOM 745 O O . ILE A 1 90 ? -22.725 -1.019 35.415 1.00 97.56 90 ILE A O 1
ATOM 749 N N . LYS A 1 91 ? -21.766 -2.111 33.700 1.00 97.38 91 LYS A N 1
ATOM 750 C CA . LYS A 1 91 ? -22.403 -3.406 33.999 1.00 97.38 91 LYS A CA 1
ATOM 751 C C . LYS A 1 91 ? -22.060 -3.887 35.410 1.00 97.38 91 LYS A C 1
ATOM 753 O O . LYS A 1 91 ? -22.959 -4.278 36.154 1.00 97.38 91 LYS A O 1
ATOM 758 N N . LEU A 1 92 ? -20.786 -3.822 35.799 1.00 97.00 92 LEU A N 1
ATOM 759 C CA . LEU A 1 92 ? -20.341 -4.196 37.145 1.00 97.00 92 LEU A CA 1
ATOM 760 C C . LEU A 1 92 ? -20.951 -3.294 38.224 1.00 97.00 92 LEU A C 1
ATOM 762 O O . LEU A 1 92 ? -21.410 -3.801 39.248 1.00 97.00 92 LEU A O 1
ATOM 766 N N . GLY A 1 93 ? -21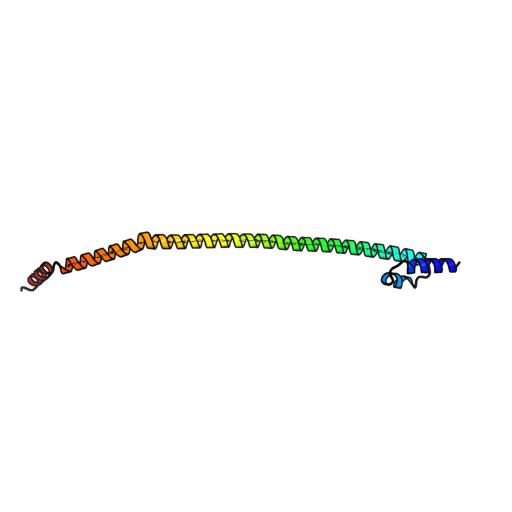.019 -1.984 37.981 1.00 96.88 93 GLY A N 1
ATOM 767 C CA . GLY A 1 93 ? -21.655 -1.024 38.882 1.00 96.88 93 GLY A CA 1
ATOM 768 C C . GLY A 1 93 ? -23.137 -1.327 39.107 1.00 96.88 93 GLY A C 1
ATOM 769 O O . GLY A 1 93 ? -23.591 -1.371 40.250 1.00 96.88 93 GLY A O 1
ATOM 770 N N . ILE A 1 94 ? -23.884 -1.629 38.040 1.00 97.38 94 ILE A N 1
ATOM 771 C CA . ILE A 1 94 ? -25.294 -2.036 38.137 1.00 97.38 94 ILE A CA 1
ATOM 772 C C . ILE A 1 94 ? -25.427 -3.325 38.955 1.00 97.38 94 ILE A C 1
ATOM 774 O O . ILE A 1 94 ? -26.247 -3.385 39.871 1.00 97.38 94 ILE A O 1
ATOM 778 N N . ILE A 1 95 ? -24.604 -4.342 38.676 1.00 97.75 95 ILE A N 1
ATOM 779 C CA . ILE A 1 95 ? -24.612 -5.605 39.431 1.00 97.75 95 ILE A CA 1
ATOM 780 C C . ILE A 1 95 ? -24.359 -5.346 40.918 1.00 97.75 95 ILE A C 1
ATOM 782 O O . ILE A 1 95 ? -25.062 -5.898 41.767 1.00 97.75 95 ILE A O 1
ATOM 786 N N . TYR A 1 96 ? -23.380 -4.501 41.240 1.00 97.00 96 TYR A N 1
ATOM 787 C CA . TYR A 1 96 ? -23.053 -4.141 42.614 1.00 97.00 96 TYR A CA 1
ATOM 788 C C . TYR A 1 96 ? -24.226 -3.443 43.316 1.00 97.00 96 TYR A C 1
ATOM 790 O O . TYR A 1 96 ? -24.587 -3.839 44.425 1.00 97.00 96 TYR A O 1
ATOM 798 N N . LEU A 1 97 ? -24.859 -2.456 42.672 1.00 96.50 97 LEU A N 1
ATOM 799 C CA . LEU A 1 97 ? -26.007 -1.727 43.225 1.00 96.50 97 LEU A CA 1
ATOM 800 C C . LEU A 1 97 ? -27.216 -2.642 43.458 1.00 96.50 97 LEU A C 1
ATOM 802 O O . LEU A 1 97 ? -27.848 -2.581 44.514 1.00 96.50 97 LEU A O 1
ATOM 806 N N . VAL A 1 98 ? -27.516 -3.530 42.507 1.00 96.75 98 VAL A N 1
ATOM 807 C CA . VAL A 1 98 ? -28.618 -4.493 42.642 1.00 96.75 98 VAL A CA 1
ATOM 808 C C . VAL A 1 98 ? -28.361 -5.445 43.808 1.00 96.75 98 VAL A C 1
ATOM 810 O O . VAL A 1 98 ? -29.254 -5.663 44.629 1.00 96.75 98 VAL A O 1
ATOM 813 N N . LYS A 1 99 ? -27.143 -5.991 43.905 1.00 95.94 99 LYS A N 1
ATOM 814 C CA . LYS A 1 99 ? -26.781 -6.966 44.940 1.00 95.94 99 LYS A CA 1
ATOM 815 C C . LYS A 1 99 ? -26.723 -6.369 46.341 1.00 95.94 99 LYS A C 1
ATOM 817 O O . LYS A 1 99 ? -27.225 -6.996 47.265 1.00 95.94 99 LYS A O 1
ATOM 822 N N . ASN A 1 100 ? -26.119 -5.194 46.499 1.00 94.69 100 ASN A N 1
ATOM 823 C CA . ASN A 1 100 ? -25.794 -4.656 47.823 1.00 94.69 100 ASN A CA 1
ATOM 824 C C . ASN A 1 100 ? -26.785 -3.611 48.338 1.00 94.69 100 ASN A C 1
ATOM 826 O O . ASN A 1 100 ? -26.830 -3.380 49.541 1.00 94.69 100 ASN A O 1
ATOM 830 N N . LEU A 1 101 ? -27.577 -2.985 47.464 1.00 92.12 101 LEU A N 1
ATOM 831 C CA . LEU A 1 101 ? -28.549 -1.967 47.867 1.00 92.12 101 LEU A CA 1
ATOM 832 C C . LEU A 1 101 ? -29.984 -2.448 47.648 1.00 92.12 101 LEU A C 1
ATOM 834 O O . LEU A 1 101 ? -30.768 -2.536 48.591 1.00 92.12 101 LEU A O 1
ATOM 838 N N . PHE A 1 102 ? -30.324 -2.791 46.403 1.00 93.88 102 PHE A N 1
ATOM 839 C CA . PHE A 1 102 ? -31.717 -3.027 46.024 1.00 93.88 102 PHE A CA 1
ATOM 840 C C . PHE A 1 102 ? -32.284 -4.322 46.612 1.00 93.88 102 PHE A C 1
ATOM 842 O O . PHE A 1 102 ? -33.364 -4.303 47.200 1.00 93.88 102 PHE A O 1
ATOM 849 N N . LEU A 1 103 ? -31.570 -5.446 46.479 1.00 93.81 103 LEU A N 1
ATOM 850 C CA . LEU A 1 103 ? -32.030 -6.739 46.999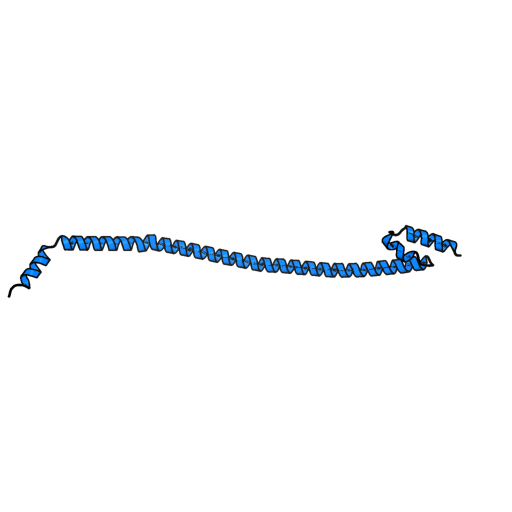 1.00 93.81 103 LEU A CA 1
ATOM 851 C C . LEU A 1 103 ? -32.186 -6.745 48.532 1.00 93.81 103 LEU A C 1
ATOM 853 O O . LEU A 1 103 ? -33.253 -7.154 48.995 1.00 93.81 103 LEU A O 1
ATOM 857 N N . PRO A 1 104 ? -31.212 -6.263 49.332 1.00 94.44 104 PRO A N 1
ATOM 858 C CA . PRO A 1 104 ? -31.367 -6.189 50.784 1.00 94.44 104 PRO A CA 1
ATOM 859 C C . PRO A 1 104 ? -32.539 -5.304 51.202 1.00 94.44 104 PRO A C 1
ATOM 861 O O . PRO A 1 104 ? -33.345 -5.714 52.035 1.00 94.44 104 PRO A O 1
ATOM 864 N N . TYR A 1 105 ? -32.686 -4.132 50.577 1.00 92.62 105 TYR A N 1
ATOM 865 C CA . TYR A 1 105 ? -33.804 -3.234 50.854 1.00 92.62 105 TYR A CA 1
ATOM 866 C C . TYR A 1 105 ? -35.154 -3.878 50.514 1.00 92.62 105 TYR A C 1
ATOM 868 O O . TYR A 1 105 ? -36.071 -3.868 51.334 1.00 92.62 105 TYR A O 1
ATOM 876 N N . LYS A 1 106 ? -35.270 -4.519 49.344 1.00 93.19 106 LYS A N 1
ATOM 877 C CA . LYS A 1 106 ? -36.481 -5.245 48.932 1.00 93.19 106 LYS A CA 1
ATOM 878 C C . LYS A 1 106 ? -36.851 -6.345 49.931 1.00 93.19 106 LYS A C 1
ATOM 880 O O . LYS A 1 106 ? -38.020 -6.478 50.288 1.00 93.19 106 LYS A O 1
ATOM 885 N N . ASN A 1 107 ? -35.866 -7.112 50.392 1.00 93.50 107 ASN A N 1
ATOM 886 C CA . ASN A 1 107 ? -36.080 -8.188 51.357 1.00 93.50 107 ASN A CA 1
ATOM 887 C C . ASN A 1 107 ? -36.501 -7.648 52.730 1.00 93.50 107 ASN A C 1
ATOM 889 O O . ASN A 1 107 ? -37.416 -8.199 53.339 1.00 93.50 107 ASN A O 1
ATOM 893 N N . TYR A 1 108 ? -35.890 -6.550 53.188 1.00 92.38 108 TYR A N 1
ATOM 894 C CA . TYR A 1 108 ? -36.278 -5.875 54.427 1.00 92.38 108 TYR A CA 1
ATOM 895 C C . TYR A 1 108 ? -37.732 -5.399 54.373 1.00 92.38 108 TYR A C 1
ATOM 897 O O . TYR A 1 108 ? -38.515 -5.734 55.257 1.00 92.38 108 TYR A O 1
ATOM 905 N 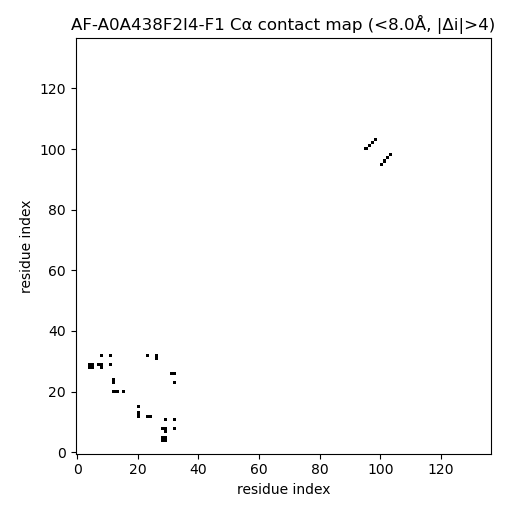N . MET A 1 109 ? -38.123 -4.704 53.299 1.00 91.25 109 MET A N 1
ATOM 906 C CA . MET A 1 109 ? -39.497 -4.220 53.125 1.00 91.25 109 MET A CA 1
ATOM 907 C C . MET A 1 109 ? -40.513 -5.367 53.091 1.00 91.25 109 MET A C 1
ATOM 909 O O . MET A 1 109 ? -41.584 -5.260 53.681 1.00 91.25 109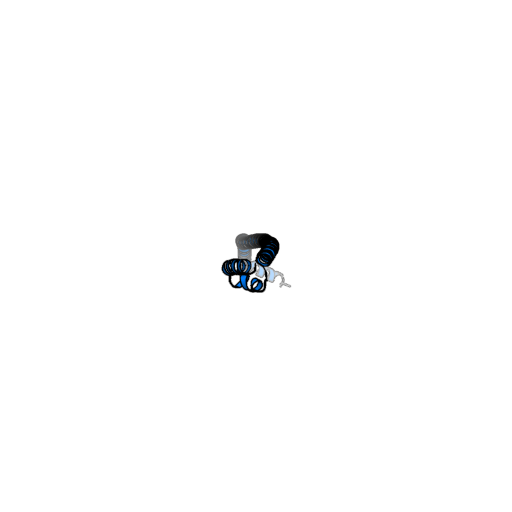 MET A O 1
ATOM 913 N N . HIS A 1 110 ? -40.175 -6.488 52.446 1.00 90.06 110 HIS A N 1
ATOM 914 C CA . HIS A 1 110 ? -41.047 -7.661 52.439 1.00 90.06 110 HIS A CA 1
ATOM 915 C C . HIS A 1 110 ? -41.172 -8.303 53.831 1.00 90.06 110 HIS A C 1
ATOM 917 O O . HIS A 1 110 ? -42.260 -8.719 54.223 1.00 90.06 110 HIS A O 1
ATOM 923 N N . SER A 1 111 ? -40.080 -8.348 54.600 1.00 89.69 111 SER A N 1
ATOM 924 C CA . SER A 1 111 ? -40.092 -8.824 55.988 1.00 89.69 111 SER A CA 1
ATOM 925 C C . SER A 1 111 ? -40.928 -7.924 56.905 1.00 89.69 111 SER A C 1
ATOM 927 O O . SER A 1 111 ? -41.702 -8.438 57.710 1.00 89.69 111 SER A O 1
ATOM 929 N N . GLU A 1 112 ? -40.800 -6.601 56.780 1.00 88.88 112 GLU A N 1
ATOM 930 C CA . GLU A 1 112 ? -41.599 -5.608 57.517 1.00 88.88 112 GLU A CA 1
ATOM 931 C C . GLU A 1 112 ? -43.096 -5.757 57.224 1.00 88.88 112 GLU A C 1
ATOM 933 O O . GLU A 1 112 ? -43.908 -5.816 58.147 1.00 88.88 112 GLU A O 1
ATOM 938 N N . GLU A 1 113 ? -43.469 -5.886 55.949 1.00 87.94 113 GLU A N 1
ATOM 939 C CA . GLU A 1 113 ? -44.866 -6.072 55.550 1.00 87.94 113 GLU A CA 1
ATOM 940 C C . GLU A 1 113 ? -45.442 -7.380 56.109 1.00 87.94 113 GLU A C 1
ATOM 942 O O . GLU A 1 113 ? -46.515 -7.390 56.715 1.00 87.94 113 GLU A O 1
ATOM 947 N N . ASN A 1 114 ? -44.692 -8.482 56.005 1.00 86.12 114 ASN A N 1
ATOM 948 C CA . ASN A 1 114 ? -45.087 -9.758 56.599 1.00 86.12 114 ASN A CA 1
ATOM 949 C C . ASN A 1 114 ? -45.267 -9.637 58.123 1.00 86.12 114 ASN A C 1
ATOM 951 O O . ASN A 1 114 ? -46.248 -10.145 58.669 1.00 86.12 114 ASN A O 1
ATOM 955 N N . HIS A 1 115 ? -44.378 -8.917 58.812 1.00 85.94 115 HIS A N 1
ATOM 956 C CA . HIS A 1 115 ? -44.494 -8.661 60.248 1.00 85.94 115 HIS A CA 1
ATOM 957 C C . HIS A 1 115 ? -45.738 -7.817 60.593 1.00 85.94 115 HIS A C 1
ATOM 959 O O . HIS A 1 115 ? -46.461 -8.147 61.536 1.00 85.94 115 HIS A O 1
ATOM 965 N N . ARG A 1 116 ? -46.059 -6.774 59.813 1.00 83.00 116 ARG A N 1
ATOM 966 C CA . ARG A 1 116 ? -47.290 -5.970 59.973 1.00 83.00 116 ARG A CA 1
ATOM 967 C C . ARG A 1 116 ? -48.558 -6.804 59.791 1.00 83.00 116 ARG A C 1
ATOM 969 O O . ARG A 1 116 ? -49.486 -6.688 60.595 1.00 83.00 116 ARG A O 1
ATOM 976 N N . ILE A 1 117 ? -48.600 -7.675 58.784 1.00 84.31 117 ILE A N 1
ATOM 977 C CA . ILE A 1 117 ? -49.733 -8.585 58.545 1.00 84.31 117 ILE A CA 1
ATOM 978 C C . ILE A 1 117 ? -49.909 -9.559 59.719 1.00 84.31 117 ILE A C 1
ATOM 980 O O . ILE A 1 117 ? -51.029 -9.805 60.166 1.00 84.31 117 ILE A O 1
ATOM 984 N N . VAL A 1 118 ? -48.814 -10.104 60.253 1.00 84.88 118 VAL A N 1
ATOM 985 C CA . VAL A 1 118 ? -48.854 -10.994 61.425 1.00 84.88 118 VAL A CA 1
ATOM 986 C C . VAL A 1 118 ? -49.373 -10.248 62.659 1.00 84.88 118 VAL A C 1
ATOM 988 O O . VAL A 1 118 ? -50.295 -10.731 63.315 1.00 84.88 118 VAL A O 1
ATOM 991 N N . MET A 1 119 ? -48.866 -9.044 62.937 1.00 75.94 119 MET A N 1
ATOM 992 C CA . MET A 1 119 ? -49.287 -8.229 64.086 1.00 75.94 119 MET A CA 1
ATOM 993 C C . MET A 1 119 ? -50.754 -7.783 64.015 1.00 75.94 119 MET A C 1
ATOM 995 O O . MET A 1 119 ? -51.449 -7.764 65.031 1.00 75.94 119 MET A O 1
ATOM 999 N N . THR A 1 120 ? -51.259 -7.460 62.823 1.00 74.69 120 THR A N 1
ATOM 1000 C CA . THR A 1 120 ? -52.678 -7.117 62.620 1.00 74.69 120 THR A CA 1
ATOM 1001 C C . THR A 1 120 ? -53.601 -8.331 62.757 1.00 74.69 120 THR A C 1
ATOM 1003 O O . THR A 1 120 ? -54.701 -8.191 63.288 1.00 74.69 120 THR A O 1
ATOM 1006 N N . LYS A 1 121 ? -53.154 -9.535 62.369 1.00 70.88 121 LYS A N 1
ATOM 1007 C CA . LYS A 1 121 ? -53.891 -10.795 62.591 1.00 70.88 121 LYS A CA 1
ATOM 1008 C C . LYS A 1 121 ? -53.891 -11.263 64.051 1.00 70.88 121 LYS A C 1
ATOM 1010 O O . LYS A 1 121 ? -54.879 -11.847 64.483 1.00 70.88 121 LYS A O 1
ATOM 1015 N N . LEU A 1 122 ? -52.817 -11.014 64.804 1.00 62.41 122 LEU A N 1
ATOM 1016 C CA . LEU A 1 122 ? -52.695 -11.363 66.230 1.00 62.41 122 LEU A CA 1
ATOM 1017 C C . LEU A 1 122 ? -53.474 -10.430 67.167 1.00 62.41 122 LEU A C 1
ATOM 1019 O O . LEU A 1 122 ? -53.703 -10.789 68.319 1.00 62.41 122 LEU A O 1
ATOM 1023 N N . ASN A 1 123 ? -53.932 -9.270 66.683 1.00 55.44 123 ASN A N 1
ATOM 1024 C CA . ASN A 1 123 ? -54.740 -8.324 67.454 1.00 55.44 123 ASN A CA 1
ATOM 1025 C C . ASN A 1 123 ? -56.193 -8.189 66.935 1.00 55.44 123 ASN A C 1
ATOM 1027 O O . ASN A 1 123 ? -56.613 -7.095 66.549 1.00 55.44 123 ASN A O 1
ATOM 1031 N N . PRO A 1 124 ? -57.003 -9.266 66.935 1.00 54.78 124 PRO A N 1
ATOM 1032 C CA . PRO A 1 124 ? -58.404 -9.192 66.523 1.00 54.78 124 PRO A CA 1
ATOM 1033 C C . PRO A 1 124 ? -59.297 -8.509 67.576 1.00 54.78 124 PRO A C 1
ATOM 1035 O O . PRO A 1 124 ? -60.351 -7.972 67.240 1.00 54.78 124 PRO A O 1
ATOM 1038 N N . GLN A 1 125 ? -58.874 -8.465 68.847 1.00 54.12 125 GLN A N 1
ATOM 1039 C CA . GLN A 1 125 ? -59.698 -7.941 69.943 1.00 54.12 125 GLN A CA 1
ATOM 1040 C C . GLN A 1 125 ? -59.878 -6.416 69.918 1.00 54.12 125 GLN A C 1
ATOM 1042 O O . GLN A 1 125 ? -60.949 -5.938 70.288 1.00 54.12 125 GLN A O 1
ATOM 1047 N N . LYS A 1 126 ? -58.904 -5.634 69.425 1.00 49.38 126 LYS A N 1
ATOM 1048 C CA . LYS A 1 126 ? -59.088 -4.175 69.275 1.00 49.38 126 LYS A CA 1
ATOM 1049 C C . LYS A 1 126 ? -60.045 -3.800 68.140 1.00 49.38 126 LYS A C 1
ATOM 1051 O O . LYS A 1 126 ? -60.786 -2.832 68.279 1.00 49.38 126 LYS A O 1
ATOM 1056 N N . ASN A 1 127 ? -60.086 -4.584 67.064 1.00 51.28 127 ASN A N 1
ATOM 1057 C CA . ASN A 1 127 ? -60.963 -4.307 65.922 1.00 51.28 127 ASN A CA 1
ATOM 1058 C C . ASN A 1 127 ? -62.406 -4.779 66.162 1.00 51.28 127 ASN A C 1
ATOM 1060 O O . ASN A 1 127 ? -63.336 -4.166 65.643 1.00 51.28 127 ASN A O 1
ATOM 1064 N N . SER A 1 128 ? -62.613 -5.807 66.993 1.00 53.06 128 SER A N 1
ATOM 1065 C CA . SER A 1 128 ? -63.950 -6.167 67.486 1.00 53.06 128 SER A CA 1
ATOM 1066 C C . SER A 1 128 ? -64.496 -5.165 68.506 1.00 53.06 128 SER A C 1
ATOM 1068 O O . SER A 1 128 ? -65.686 -4.877 68.462 1.00 53.06 128 SER A O 1
ATOM 1070 N N . ALA A 1 129 ? -63.652 -4.596 69.378 1.00 50.22 129 ALA A N 1
ATOM 1071 C CA . ALA A 1 129 ? -64.090 -3.632 70.395 1.00 50.22 129 ALA A CA 1
ATOM 1072 C C . ALA A 1 129 ? -64.473 -2.254 69.821 1.00 50.22 129 ALA A C 1
ATOM 1074 O O . ALA A 1 129 ? -65.354 -1.591 70.353 1.00 50.22 129 ALA A O 1
ATOM 1075 N N . LEU A 1 130 ? -63.841 -1.815 68.727 1.00 48.22 130 LEU A N 1
ATOM 1076 C CA . LEU A 1 130 ? -64.213 -0.568 68.042 1.00 48.22 130 LEU A CA 1
ATOM 1077 C C . LEU A 1 130 ? -65.522 -0.698 67.251 1.00 48.22 130 LEU A C 1
ATOM 1079 O O . LEU A 1 130 ? -66.275 0.268 67.157 1.00 48.22 130 LEU A O 1
ATOM 1083 N N . LYS A 1 131 ? -65.830 -1.896 66.738 1.00 51.28 131 LYS A N 1
ATOM 1084 C CA . LYS A 1 131 ? -67.059 -2.145 65.975 1.00 51.28 131 LYS A CA 1
ATOM 1085 C C . LYS A 1 131 ? -68.308 -2.182 66.862 1.00 51.28 131 LYS A C 1
ATOM 1087 O O . LYS A 1 131 ? -69.347 -1.676 66.465 1.00 51.28 131 LYS A O 1
ATOM 1092 N N . THR A 1 132 ? -68.194 -2.685 68.092 1.00 52.16 132 THR A N 1
ATOM 1093 C CA . THR A 1 132 ? -69.298 -2.684 69.069 1.00 52.16 132 THR A CA 1
ATOM 1094 C C . THR A 1 132 ? -69.602 -1.312 69.675 1.00 52.16 132 THR A C 1
ATOM 1096 O O . THR A 1 132 ? -70.686 -1.134 70.217 1.00 52.16 132 THR A O 1
ATOM 1099 N N . ILE A 1 133 ? -68.696 -0.329 69.583 1.00 52.12 133 ILE A N 1
ATOM 1100 C CA . ILE A 1 133 ? -68.932 1.032 70.106 1.00 52.12 133 ILE A CA 1
ATOM 1101 C C . ILE A 1 133 ? -69.640 1.927 69.072 1.00 52.12 133 ILE A C 1
ATOM 1103 O O . ILE A 1 133 ? -70.355 2.844 69.460 1.00 52.12 133 ILE A O 1
ATOM 1107 N N . GLN A 1 134 ? -69.497 1.660 67.768 1.00 52.62 134 GLN A N 1
ATOM 1108 C CA . GLN A 1 134 ? -70.159 2.440 66.706 1.00 52.62 134 GLN A CA 1
ATOM 1109 C C . GLN A 1 134 ? -71.551 1.916 66.300 1.00 52.62 134 GLN A C 1
ATOM 1111 O O . GLN A 1 134 ? -72.238 2.593 65.541 1.00 52.62 134 GLN A O 1
ATOM 1116 N N . GLU A 1 135 ? -71.979 0.747 66.794 1.00 49.53 135 GLU A N 1
ATOM 1117 C CA . GLU A 1 135 ? -73.277 0.122 66.464 1.00 49.53 135 GLU A CA 1
ATOM 1118 C C . GLU A 1 135 ? -74.305 0.146 67.621 1.00 49.53 135 GLU A C 1
ATOM 1120 O O . GLU A 1 135 ? -75.374 -0.449 67.494 1.00 49.53 135 GLU A O 1
ATOM 1125 N N . SER A 1 136 ? -74.035 0.850 68.729 1.00 42.66 136 SER A N 1
ATOM 1126 C CA . SER A 1 136 ? -75.035 1.067 69.791 1.00 42.66 136 SER A CA 1
ATOM 1127 C C . SER A 1 136 ? -75.769 2.408 69.592 1.00 42.66 136 SER A C 1
ATOM 1129 O O . SER A 1 136 ? -75.086 3.430 69.510 1.00 42.66 136 SER A O 1
ATOM 1131 N N . PRO A 1 137 ? -77.116 2.414 69.492 1.00 50.06 137 PRO A N 1
ATOM 1132 C CA . PRO A 1 137 ? -77.940 3.619 69.335 1.00 50.06 137 PRO A CA 1
ATOM 1133 C C . PRO A 1 137 ? -77.966 4.530 70.569 1.00 50.06 137 PRO A C 1
ATOM 1135 O O . PRO A 1 137 ? -77.748 4.028 71.696 1.00 50.06 137 PRO A O 1
#

Mean predicted aligned error: 14.51 Å

Organism: Vitis vinifera (NCBI:txid29760)

Radius of gyration: 51.03 Å; Cα contacts (8 Å, |Δi|>4): 22; chains: 1; bounding box: 114×21×121 Å

Foldseek 3Di:
DQPVFVVLLVVLLVVDDVVVSVVSPPDRGNVVSVVVVVVVVVVVVVVVVVVVVVVVVVVVVVVVVVVVVVVVVVVVVVVVVVVVVVVVVVVVVVVCCCVPPVVVVVVVVVVVVVVVVVVVVVPPPVVVVVVVVVPDD

Solvent-accessible surface area (backbone atoms only — not comparable to full-atom values): 7636 Å² total; per-residue (Å²): 131,68,68,66,39,55,54,49,36,51,52,55,41,70,74,39,57,70,88,69,26,62,81,51,73,81,54,91,41,41,63,57,45,48,54,55,48,53,52,51,52,52,53,52,49,53,52,52,51,52,52,49,52,54,48,52,52,51,51,52,53,53,52,51,52,52,53,54,51,49,55,54,49,54,51,50,53,50,53,51,52,51,50,53,53,52,53,50,51,52,53,51,51,51,53,49,46,45,63,72,48,49,48,55,50,53,50,50,54,53,51,51,50,53,49,51,54,50,55,58,67,74,47,55,66,63,62,53,56,57,53,61,64,76,71,62,133